Protein AF-A0A923TKJ9-F1 (afdb_monomer)

Solvent-accessible surface area (backbone atoms only — not comparable to full-atom values): 3670 Å² total; per-residue (Å²): 139,52,73,68,59,51,51,53,51,53,52,50,52,50,51,54,50,62,74,44,44,64,63,50,42,56,75,76,36,38,72,57,52,31,50,51,46,53,50,26,63,75,72,73,44,85,58,74,87,48,55,91,50,32,91,70,48,46,87,90,112

Structure (mmCIF, N/CA/C/O backbone):
data_AF-A0A923TKJ9-F1
#
_entry.id   AF-A0A923TKJ9-F1
#
loop_
_atom_site.group_PDB
_atom_site.id
_atom_site.type_symbol
_atom_site.label_atom_id
_atom_site.label_alt_id
_atom_site.label_comp_id
_atom_site.label_asym_id
_atom_site.label_entity_id
_atom_site.label_seq_id
_atom_site.pdbx_PDB_ins_code
_atom_site.Cartn_x
_atom_site.Cartn_y
_atom_site.Cartn_z
_atom_site.occupancy
_atom_site.B_iso_or_equiv
_atom_site.auth_seq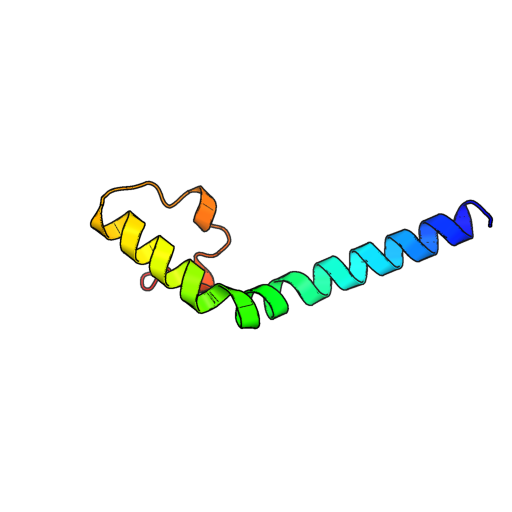_id
_atom_site.auth_comp_id
_atom_site.auth_asym_id
_atom_site.auth_atom_id
_atom_site.pdbx_PDB_model_num
ATOM 1 N N . ILE A 1 1 ? 22.549 -1.974 -23.364 1.00 85.50 1 ILE A N 1
ATOM 2 C CA . ILE A 1 1 ? 21.670 -1.206 -22.463 1.00 85.50 1 ILE A CA 1
ATOM 3 C C . ILE A 1 1 ? 21.269 0.065 -23.192 1.00 85.50 1 ILE A C 1
ATOM 5 O O . ILE A 1 1 ? 22.084 0.978 -23.290 1.00 85.50 1 ILE A O 1
ATOM 9 N N . THR A 1 2 ? 20.073 0.076 -23.776 1.00 97.81 2 THR A N 1
ATOM 10 C CA . THR A 1 2 ? 19.457 1.247 -24.423 1.00 97.81 2 THR A CA 1
ATOM 11 C C . THR A 1 2 ? 18.470 1.940 -23.480 1.00 97.81 2 THR A C 1
ATOM 13 O O . THR A 1 2 ? 18.126 1.403 -22.426 1.00 97.81 2 THR A O 1
ATOM 16 N N . ALA A 1 3 ? 18.009 3.138 -23.848 1.00 97.56 3 ALA A N 1
ATOM 17 C CA . ALA A 1 3 ? 16.988 3.848 -23.081 1.00 97.56 3 ALA A CA 1
ATOM 18 C C . ALA A 1 3 ? 15.661 3.069 -23.050 1.00 97.56 3 ALA A C 1
ATOM 20 O O . ALA A 1 3 ? 15.038 2.970 -21.998 1.00 97.56 3 ALA A O 1
ATOM 21 N N . GLU A 1 4 ? 15.277 2.444 -24.165 1.00 97.81 4 GLU A N 1
ATOM 22 C CA . GLU A 1 4 ? 14.061 1.629 -24.263 1.00 97.81 4 GLU A CA 1
ATOM 23 C C . GLU A 1 4 ? 14.142 0.370 -23.389 1.00 97.81 4 GLU A C 1
ATOM 25 O O . GLU A 1 4 ? 13.155 -0.042 -22.782 1.00 97.81 4 GLU A O 1
ATOM 30 N N . GLU A 1 5 ? 15.323 -0.249 -23.293 1.00 97.25 5 GLU A N 1
ATOM 31 C CA . GLU A 1 5 ? 15.535 -1.395 -22.406 1.00 97.25 5 GLU A CA 1
ATOM 32 C C . GLU A 1 5 ? 15.357 -1.013 -20.932 1.00 97.25 5 GLU A C 1
ATOM 34 O O . GLU A 1 5 ? 14.747 -1.772 -20.177 1.00 97.25 5 GLU A O 1
ATOM 39 N N . VAL A 1 6 ? 15.866 0.155 -20.529 1.00 97.81 6 VAL A N 1
ATOM 40 C CA . VAL A 1 6 ? 15.713 0.674 -19.163 1.00 97.81 6 VAL A CA 1
ATOM 41 C C . VAL A 1 6 ? 14.253 1.015 -18.875 1.00 97.81 6 VAL A C 1
ATOM 43 O O . VAL A 1 6 ? 13.730 0.581 -17.849 1.00 97.81 6 VAL A O 1
ATOM 46 N N . ASP A 1 7 ? 13.584 1.724 -19.785 1.00 98.00 7 ASP A N 1
ATOM 47 C CA . ASP A 1 7 ? 12.174 2.102 -19.648 1.00 98.00 7 ASP A CA 1
ATOM 48 C C . ASP A 1 7 ? 11.273 0.873 -19.481 1.00 98.00 7 ASP A C 1
ATOM 50 O O . ASP A 1 7 ? 10.496 0.784 -18.532 1.00 98.00 7 ASP A O 1
ATOM 54 N N . ARG A 1 8 ? 11.474 -0.158 -20.311 1.00 97.69 8 ARG A N 1
ATOM 55 C CA . ARG A 1 8 ? 10.722 -1.416 -20.214 1.00 97.69 8 ARG A CA 1
ATOM 56 C C . ARG A 1 8 ? 10.909 -2.110 -18.863 1.00 97.69 8 ARG A C 1
ATOM 58 O O . ARG A 1 8 ? 9.948 -2.648 -18.308 1.00 97.69 8 ARG A O 1
ATOM 65 N N . ILE A 1 9 ? 12.138 -2.150 -18.340 1.00 97.81 9 ILE A N 1
ATOM 66 C CA . ILE A 1 9 ? 12.426 -2.783 -17.043 1.00 97.81 9 ILE A CA 1
ATOM 67 C C . ILE A 1 9 ? 11.772 -1.992 -15.911 1.00 97.81 9 ILE A C 1
ATOM 69 O O . ILE A 1 9 ? 11.106 -2.591 -15.070 1.00 97.81 9 ILE A O 1
ATOM 73 N N . LEU A 1 10 ? 11.918 -0.666 -15.898 1.00 97.81 10 LEU A N 1
ATOM 74 C CA . LEU A 1 10 ? 11.309 0.181 -14.872 1.00 97.81 10 LEU A CA 1
ATOM 75 C C . LEU A 1 10 ? 9.778 0.138 -14.932 1.00 97.81 10 LEU A C 1
ATOM 77 O O . LEU A 1 10 ? 9.145 0.041 -13.885 1.00 97.81 10 LEU A O 1
ATOM 81 N N . GLY A 1 11 ? 9.191 0.107 -16.131 1.00 97.75 11 GLY A N 1
ATOM 82 C CA . GLY A 1 11 ? 7.757 -0.106 -16.323 1.00 97.75 11 GLY A CA 1
ATOM 83 C C . GLY A 1 11 ? 7.295 -1.445 -15.752 1.00 97.75 11 GLY A C 1
ATOM 84 O O . GLY A 1 11 ? 6.305 -1.500 -15.032 1.00 97.75 11 GLY A O 1
ATOM 85 N N . SER A 1 12 ? 8.066 -2.513 -15.981 1.00 97.25 12 SER A N 1
ATOM 86 C CA . SER A 1 12 ? 7.767 -3.835 -15.413 1.00 97.25 12 SER A CA 1
ATOM 87 C C . SER A 1 12 ? 7.819 -3.809 -13.882 1.00 97.25 12 SER A C 1
ATOM 89 O O . SER A 1 12 ? 6.921 -4.325 -13.227 1.00 97.25 12 SER A O 1
ATOM 91 N N . VAL A 1 13 ? 8.846 -3.181 -13.299 1.00 96.44 13 VAL A N 1
ATOM 92 C CA . VAL A 1 13 ? 8.974 -3.031 -11.840 1.00 96.44 13 VAL A CA 1
ATOM 93 C C . VAL A 1 13 ? 7.802 -2.244 -11.262 1.00 96.44 13 VAL A C 1
ATOM 95 O O . VAL A 1 13 ? 7.254 -2.664 -10.248 1.00 96.44 13 VAL A O 1
ATOM 98 N N . LEU A 1 14 ? 7.403 -1.142 -11.905 1.00 96.12 14 LEU A N 1
ATOM 99 C CA . LEU A 1 14 ? 6.258 -0.344 -11.476 1.00 96.12 14 LEU A CA 1
ATOM 100 C C . LEU A 1 14 ? 4.970 -1.173 -11.483 1.00 96.12 14 LEU A C 1
ATOM 102 O O . LEU A 1 14 ? 4.283 -1.196 -10.469 1.00 96.12 14 LEU A O 1
ATOM 106 N N . 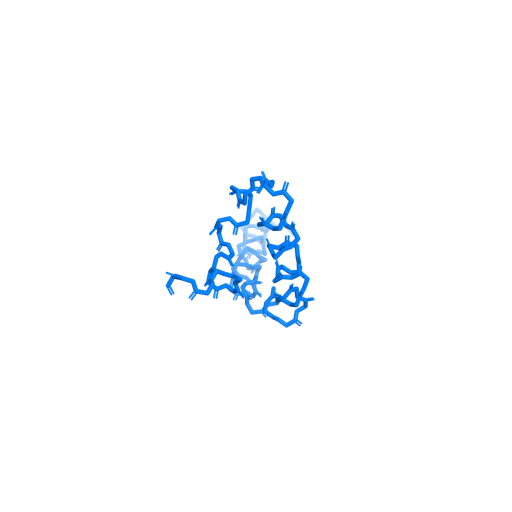SER A 1 15 ? 4.679 -1.888 -12.574 1.00 96.25 15 SER A N 1
ATOM 107 C CA . SER A 1 15 ? 3.486 -2.738 -12.669 1.00 96.25 15 SER A CA 1
ATOM 108 C C . SER A 1 15 ? 3.463 -3.813 -11.587 1.00 96.25 15 SER A C 1
ATOM 110 O O . SER A 1 15 ? 2.479 -3.931 -10.866 1.00 96.25 15 SER A O 1
ATOM 112 N N . TYR A 1 16 ? 4.562 -4.551 -11.401 1.00 94.12 16 TYR A N 1
ATOM 113 C CA . TYR A 1 16 ? 4.607 -5.590 -10.370 1.00 94.12 16 TYR A CA 1
ATOM 114 C C . TYR A 1 16 ? 4.508 -5.020 -8.956 1.00 94.12 16 TYR A C 1
ATOM 116 O O . TYR A 1 16 ? 3.883 -5.645 -8.098 1.00 94.12 16 TYR A O 1
ATOM 124 N N . ALA A 1 17 ? 5.126 -3.864 -8.701 1.00 93.19 17 ALA A N 1
ATOM 125 C CA . ALA A 1 17 ? 5.022 -3.193 -7.415 1.00 93.19 17 ALA A CA 1
ATOM 126 C C . ALA A 1 17 ? 3.577 -2.769 -7.137 1.00 93.19 17 ALA A C 1
ATOM 128 O O . ALA A 1 17 ? 3.082 -3.068 -6.058 1.00 93.19 17 ALA A O 1
ATOM 129 N N . ASP A 1 18 ? 2.907 -2.138 -8.104 1.00 92.75 18 ASP A N 1
ATOM 130 C CA . ASP A 1 18 ? 1.530 -1.653 -7.969 1.00 92.75 18 ASP A CA 1
ATOM 131 C C . ASP A 1 18 ? 0.536 -2.810 -7.776 1.00 92.75 18 ASP A C 1
ATOM 133 O O . ASP A 1 18 ? -0.197 -2.850 -6.789 1.00 92.75 18 ASP A O 1
ATOM 137 N N . GLU A 1 19 ? 0.594 -3.825 -8.643 1.00 92.94 19 GLU A N 1
ATOM 138 C CA . GLU A 1 19 ? -0.309 -4.984 -8.599 1.00 92.94 19 GLU A CA 1
ATOM 139 C C . GLU A 1 19 ? -0.137 -5.825 -7.324 1.00 92.94 19 GLU A C 1
ATOM 141 O O . GLU A 1 19 ? -1.102 -6.387 -6.803 1.00 92.94 19 GLU A O 1
ATOM 146 N N . SER A 1 20 ? 1.091 -5.923 -6.805 1.00 90.31 20 SER A N 1
ATOM 147 C CA . SER A 1 20 ? 1.394 -6.774 -5.646 1.00 90.31 20 SER A CA 1
ATOM 148 C C . SER A 1 20 ? 1.275 -6.049 -4.305 1.00 90.31 20 SER A C 1
ATOM 150 O O . SER A 1 20 ? 1.288 -6.710 -3.265 1.00 90.31 20 SER A O 1
ATOM 152 N N . PHE A 1 21 ? 1.186 -4.717 -4.288 1.00 86.94 21 PHE A N 1
ATOM 153 C CA . PHE A 1 21 ? 1.286 -3.929 -3.057 1.00 86.94 21 PHE A CA 1
ATOM 154 C C . PHE A 1 21 ? 0.179 -4.257 -2.050 1.00 86.94 21 PHE A C 1
ATOM 156 O O . PHE A 1 21 ? 0.462 -4.624 -0.906 1.00 86.94 21 PHE A O 1
ATOM 163 N N . ASP A 1 22 ? -1.079 -4.168 -2.482 1.00 84.38 22 ASP A N 1
ATOM 164 C CA . ASP A 1 22 ? -2.241 -4.394 -1.623 1.00 84.38 22 ASP A CA 1
ATOM 165 C C . ASP A 1 22 ? -2.305 -5.837 -1.074 1.00 84.38 22 ASP A C 1
ATOM 167 O O . ASP A 1 22 ? -2.422 -5.996 0.145 1.00 84.38 22 ASP A O 1
ATOM 171 N N . PRO A 1 23 ? -2.126 -6.896 -1.891 1.00 88.06 23 PRO A N 1
ATOM 172 C CA . PRO A 1 23 ? -2.042 -8.269 -1.388 1.00 88.06 23 PRO A CA 1
ATOM 173 C C . PRO A 1 23 ? -0.909 -8.495 -0.376 1.00 88.06 23 PRO A C 1
ATOM 175 O O . PRO A 1 23 ? -1.079 -9.2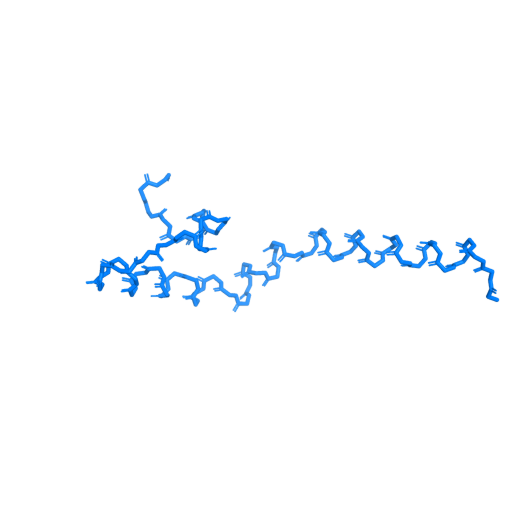09 0.615 1.00 88.06 23 PRO A O 1
ATOM 178 N N . LEU A 1 24 ? 0.263 -7.887 -0.589 1.00 88.19 24 LEU A N 1
ATOM 179 C CA . LEU A 1 24 ? 1.394 -8.023 0.335 1.00 88.19 24 LEU A CA 1
ATOM 180 C C . LEU A 1 24 ? 1.137 -7.312 1.668 1.00 88.19 24 LEU A C 1
ATOM 182 O O . LEU A 1 24 ? 1.499 -7.839 2.726 1.00 88.19 24 LEU A O 1
ATOM 186 N N . LEU A 1 25 ? 0.475 -6.152 1.643 1.00 85.75 25 LEU A N 1
ATOM 187 C CA . LEU A 1 25 ? -0.002 -5.491 2.857 1.00 85.75 25 LEU A CA 1
ATOM 188 C C . LEU A 1 25 ? -1.011 -6.360 3.613 1.00 85.75 25 LEU A C 1
ATOM 190 O O . LEU A 1 25 ? -0.961 -6.429 4.844 1.00 85.75 25 LEU A O 1
ATOM 194 N N . GLU A 1 26 ? -1.887 -7.060 2.894 1.00 84.88 26 GLU A N 1
ATOM 195 C CA . GLU A 1 26 ? -2.863 -7.962 3.500 1.00 84.88 26 GLU A CA 1
ATOM 196 C C . GLU A 1 26 ? -2.213 -9.120 4.252 1.00 84.88 26 GLU A C 1
ATOM 198 O O . GLU A 1 26 ? -2.567 -9.402 5.399 1.00 84.88 26 GLU A O 1
ATOM 203 N N . ILE A 1 27 ? -1.210 -9.743 3.640 1.00 87.06 27 ILE A N 1
ATOM 204 C CA . ILE A 1 27 ? -0.504 -10.887 4.220 1.00 87.06 27 ILE A CA 1
ATOM 205 C C . ILE A 1 27 ? 0.384 -10.452 5.393 1.00 87.06 27 ILE A C 1
ATOM 207 O O . ILE A 1 27 ? 0.385 -11.088 6.448 1.00 87.06 27 ILE A O 1
ATOM 211 N N . GLY A 1 28 ? 1.162 -9.382 5.213 1.00 88.19 28 GLY A N 1
ATOM 212 C CA . GLY A 1 28 ? 2.221 -9.010 6.153 1.00 88.19 28 GLY A CA 1
ATOM 213 C C . GLY A 1 28 ? 1.802 -8.027 7.245 1.00 88.19 28 GLY A C 1
ATOM 214 O O . GLY A 1 28 ? 2.389 -8.030 8.328 1.00 88.19 28 GLY A O 1
ATOM 215 N N . PHE A 1 29 ? 0.806 -7.176 6.984 1.00 89.88 29 PHE A N 1
ATOM 216 C CA . PHE A 1 29 ? 0.599 -5.958 7.773 1.00 89.88 29 PHE A CA 1
ATOM 217 C C . PHE A 1 29 ? -0.815 -5.770 8.320 1.00 89.88 29 PHE A C 1
ATOM 219 O O . PHE A 1 29 ? -0.965 -5.000 9.269 1.00 89.88 29 PHE A O 1
ATOM 226 N N . VAL A 1 30 ? -1.833 -6.497 7.840 1.00 90.62 30 VAL A N 1
ATOM 227 C CA . VAL A 1 30 ? -3.232 -6.327 8.301 1.00 90.62 30 VAL A CA 1
ATOM 228 C C . VAL A 1 30 ? -3.369 -6.361 9.819 1.00 90.62 30 VAL A C 1
ATOM 230 O O . VAL A 1 30 ? -4.037 -5.507 10.403 1.00 90.62 30 VAL A O 1
ATOM 233 N N . THR A 1 31 ? -2.706 -7.305 10.488 1.00 91.00 31 THR A N 1
ATOM 234 C CA . THR A 1 31 ? -2.798 -7.411 11.951 1.00 91.00 31 THR A CA 1
ATOM 235 C C . THR A 1 31 ? -2.188 -6.192 12.650 1.00 91.00 31 THR A C 1
ATOM 237 O O . THR A 1 31 ? -2.741 -5.711 13.638 1.00 91.00 31 THR A O 1
ATOM 240 N N . 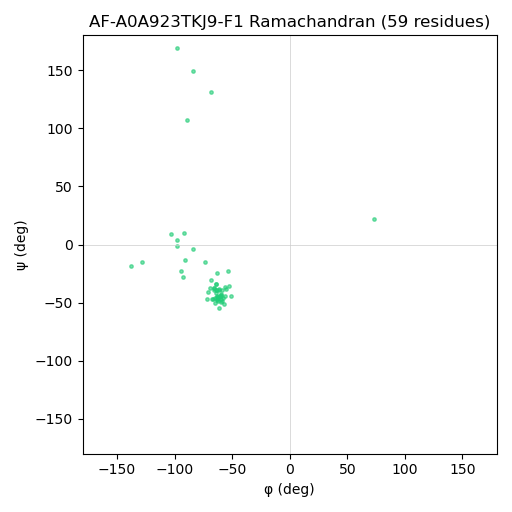SER A 1 32 ? -1.070 -5.672 12.145 1.00 93.19 32 SER A N 1
ATOM 241 C CA . SER A 1 32 ? -0.404 -4.492 12.706 1.00 93.19 32 SER A CA 1
ATOM 242 C C . SER A 1 32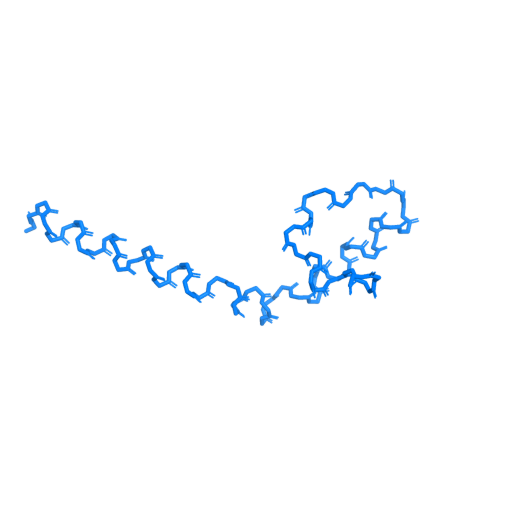 ? -1.203 -3.215 12.444 1.00 93.19 32 SER A C 1
ATOM 244 O O . SER A 1 32 ? -1.375 -2.421 13.364 1.00 93.19 32 SER A O 1
ATOM 246 N N . ILE A 1 33 ? -1.773 -3.061 11.243 1.00 92.94 33 ILE A N 1
ATOM 247 C CA . ILE A 1 33 ? -2.644 -1.932 10.878 1.00 92.94 33 ILE A CA 1
ATOM 248 C C . ILE A 1 33 ? -3.866 -1.884 11.805 1.00 92.94 33 ILE A C 1
ATOM 250 O O . ILE A 1 33 ? -4.173 -0.834 12.364 1.00 92.94 33 ILE A O 1
ATOM 254 N N . ARG A 1 34 ? -4.525 -3.027 12.041 1.00 92.31 34 ARG A N 1
ATOM 255 C CA . ARG A 1 34 ? -5.663 -3.131 12.974 1.00 92.31 34 ARG A CA 1
ATOM 256 C C . ARG A 1 34 ? -5.291 -2.744 14.403 1.00 92.31 34 ARG A C 1
ATOM 258 O O . ARG A 1 34 ? -6.039 -2.026 15.063 1.00 92.31 34 ARG A O 1
ATOM 265 N N . LYS A 1 35 ? -4.143 -3.222 14.892 1.00 94.44 35 LYS A N 1
ATOM 266 C CA . LYS A 1 35 ? -3.664 -2.921 16.250 1.00 94.44 35 LYS A CA 1
ATOM 267 C C . LYS A 1 35 ? -3.351 -1.439 16.426 1.00 94.44 35 LYS A C 1
ATOM 269 O O . LYS A 1 35 ? -3.775 -0.862 17.422 1.00 94.44 35 LYS A O 1
ATOM 274 N N . GLU A 1 36 ? -2.652 -0.838 15.468 1.00 95.38 36 GLU A N 1
ATOM 275 C CA . GLU A 1 36 ? -2.345 0.594 15.486 1.00 95.38 36 GLU A CA 1
ATOM 276 C C . GLU A 1 36 ? -3.631 1.427 15.422 1.00 95.38 36 GLU A C 1
ATOM 278 O O . GLU A 1 36 ? -3.802 2.345 16.216 1.00 95.38 36 GLU A O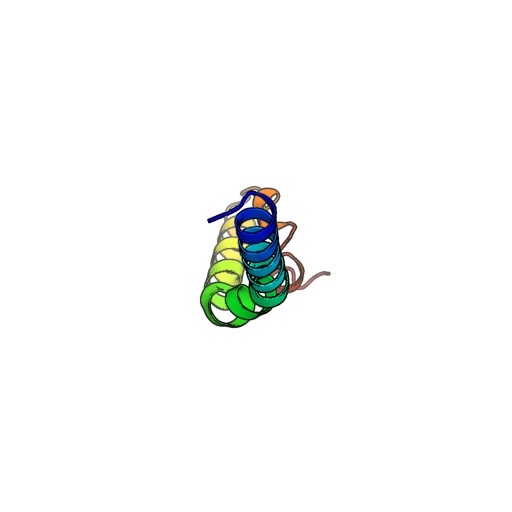 1
ATOM 283 N N . TRP A 1 37 ? -4.579 1.073 14.548 1.00 95.00 37 TRP A N 1
ATOM 284 C CA . TRP A 1 37 ? -5.871 1.759 14.468 1.00 95.00 37 TRP A CA 1
ATOM 285 C C . TRP A 1 37 ? -6.618 1.735 15.804 1.00 95.00 37 TRP A C 1
ATOM 287 O O . TRP A 1 37 ? -7.025 2.778 16.316 1.00 95.00 37 TRP A O 1
ATOM 297 N N . ALA A 1 38 ? -6.760 0.549 16.405 1.00 94.25 38 ALA A N 1
ATOM 298 C CA . ALA A 1 38 ? -7.416 0.388 17.699 1.00 94.25 38 ALA A CA 1
ATOM 299 C C . ALA A 1 38 ? -6.685 1.155 18.812 1.00 94.25 38 ALA A C 1
ATOM 301 O O . ALA A 1 38 ? -7.326 1.761 19.673 1.00 94.25 38 ALA A O 1
ATOM 302 N N . TRP A 1 39 ? -5.349 1.157 18.787 1.00 96.19 39 TRP A N 1
ATOM 303 C CA . TRP A 1 39 ? -4.545 1.945 19.714 1.00 96.19 39 TRP A CA 1
ATOM 304 C C . TRP A 1 39 ? -4.827 3.440 19.546 1.00 96.19 39 TRP A C 1
ATOM 306 O O . TRP A 1 39 ? -5.091 4.112 20.541 1.00 96.19 39 TRP A O 1
ATOM 316 N N . ARG A 1 40 ? -4.866 3.957 18.315 1.00 96.69 40 ARG A N 1
ATOM 317 C CA . ARG A 1 40 ? -5.148 5.374 18.072 1.00 96.69 40 ARG A CA 1
ATOM 318 C C . ARG A 1 40 ? -6.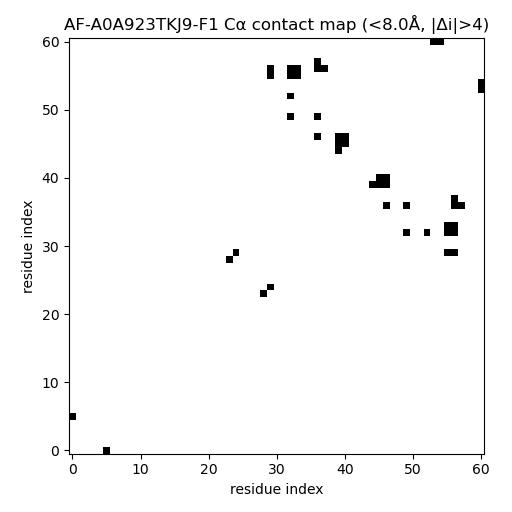537 5.783 18.547 1.00 96.69 40 ARG A C 1
ATOM 320 O O . ARG A 1 40 ? -6.643 6.724 19.327 1.00 96.69 40 ARG A O 1
ATOM 327 N N . GLN A 1 41 ? -7.570 5.016 18.191 1.00 93.81 41 GLN A N 1
ATOM 328 C CA . GLN A 1 41 ? -8.948 5.255 18.642 1.00 93.81 41 GLN A CA 1
ATOM 329 C C . GLN A 1 41 ? -9.050 5.286 20.173 1.00 93.81 41 GLN A C 1
ATOM 331 O O . GLN A 1 41 ? -9.672 6.179 20.741 1.00 93.81 41 GLN A O 1
ATOM 336 N N . LYS A 1 42 ? -8.396 4.339 20.858 1.00 96.38 42 LYS A N 1
ATOM 337 C CA . LYS A 1 42 ? -8.408 4.263 22.325 1.00 96.38 42 LYS A CA 1
ATOM 338 C C . LYS A 1 42 ? -7.745 5.473 22.991 1.00 96.38 42 LYS A C 1
ATOM 340 O O . LYS A 1 42 ? -8.159 5.857 24.081 1.00 96.38 42 LYS A O 1
ATOM 345 N N . ASN A 1 43 ? -6.709 6.031 22.373 1.00 97.50 43 ASN A N 1
ATOM 346 C CA . ASN A 1 43 ? -5.933 7.137 22.937 1.00 97.50 43 ASN A CA 1
ATOM 347 C C . ASN A 1 43 ? -6.359 8.516 22.400 1.00 97.50 43 ASN A C 1
ATOM 349 O O . ASN A 1 43 ? -5.814 9.522 22.838 1.00 97.50 43 ASN A O 1
ATOM 353 N N . GLY A 1 44 ? -7.337 8.579 21.488 1.00 96.19 44 GLY A N 1
ATOM 354 C CA . GLY A 1 44 ? -7.765 9.830 20.854 1.00 96.19 44 GLY A CA 1
ATOM 355 C C . GLY A 1 44 ? -6.772 10.376 19.821 1.00 96.19 44 GLY A C 1
ATOM 356 O O . GLY A 1 44 ? -6.782 11.569 19.530 1.00 96.19 44 GLY A O 1
ATOM 357 N N . GLU A 1 45 ? -5.911 9.519 19.272 1.00 97.69 45 GLU A N 1
ATOM 358 C CA . GLU A 1 45 ? -4.922 9.881 18.256 1.00 97.69 45 GLU A CA 1
ATOM 359 C C . GLU A 1 45 ? -5.534 9.866 16.847 1.00 97.69 45 GLU A C 1
ATOM 361 O O . GLU A 1 45 ? -6.415 9.068 16.528 1.00 97.69 45 GLU A O 1
ATOM 366 N N . SER A 1 46 ? -5.022 10.716 15.957 1.00 95.56 46 SER A N 1
ATOM 367 C CA . SER A 1 46 ? -5.540 10.843 14.586 1.00 95.56 46 SER A CA 1
ATOM 368 C C . SER A 1 46 ? -5.273 9.603 13.727 1.00 95.56 46 SER A C 1
ATOM 370 O O . SER A 1 46 ? -4.128 9.180 13.595 1.00 95.56 46 SER A O 1
ATOM 372 N N . THR A 1 47 ? -6.282 9.076 13.030 1.00 95.00 47 THR A N 1
ATOM 373 C CA . THR A 1 47 ? -6.137 7.976 12.053 1.00 95.00 47 THR A CA 1
ATOM 374 C C . THR A 1 47 ? -5.897 8.453 10.617 1.00 95.00 47 THR A C 1
ATOM 376 O O . THR A 1 47 ? -5.887 7.637 9.700 1.00 95.00 47 THR A O 1
ATOM 379 N N . ALA A 1 48 ? -5.636 9.748 10.389 1.00 94.44 48 ALA A N 1
ATOM 380 C CA . ALA A 1 48 ? -5.529 10.321 9.041 1.00 94.44 48 ALA A CA 1
ATOM 381 C C . ALA A 1 48 ? -4.500 9.612 8.135 1.00 94.44 48 AL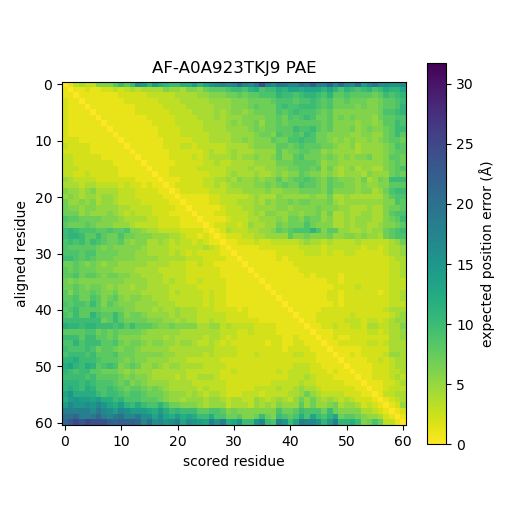A A C 1
ATOM 383 O O . ALA A 1 48 ? -4.765 9.393 6.957 1.00 94.44 48 ALA A O 1
ATOM 384 N N . ASN A 1 49 ? -3.354 9.191 8.682 1.00 90.50 49 ASN A N 1
ATOM 385 C CA . ASN A 1 49 ? -2.339 8.434 7.932 1.00 90.50 49 ASN A CA 1
ATOM 386 C C . ASN A 1 49 ? -2.826 7.016 7.565 1.00 90.50 49 ASN A C 1
ATOM 388 O O . ASN A 1 49 ? -2.502 6.487 6.508 1.00 90.50 49 ASN A O 1
ATOM 392 N N . LEU A 1 50 ? -3.680 6.426 8.402 1.00 91.19 50 LEU A N 1
ATOM 393 C CA . LEU A 1 50 ? -4.241 5.098 8.174 1.00 91.19 50 LEU A CA 1
ATOM 394 C C . LEU A 1 50 ? -5.476 5.113 7.268 1.00 91.19 50 LEU A C 1
ATOM 396 O O . LEU A 1 50 ? -5.977 4.044 6.936 1.00 91.19 50 LEU A O 1
ATOM 400 N N . ALA A 1 51 ? -5.971 6.282 6.849 1.00 91.12 51 ALA A N 1
ATOM 401 C CA . ALA A 1 51 ? -7.230 6.405 6.113 1.00 91.12 51 ALA A CA 1
ATOM 402 C C . ALA A 1 51 ? -7.272 5.554 4.827 1.00 91.12 51 ALA A C 1
ATOM 404 O O . ALA A 1 51 ? -8.302 4.954 4.517 1.00 91.12 51 ALA A O 1
ATOM 405 N N . ALA A 1 52 ? -6.145 5.428 4.117 1.00 88.12 52 ALA A N 1
ATOM 406 C CA . ALA A 1 52 ? -6.022 4.564 2.936 1.00 88.12 52 ALA A CA 1
ATOM 407 C C . ALA A 1 52 ? -6.232 3.068 3.256 1.00 88.12 52 ALA A C 1
ATOM 409 O O . ALA A 1 52 ? -6.658 2.288 2.403 1.00 88.12 52 ALA A O 1
ATOM 410 N N . PHE A 1 53 ? -5.990 2.678 4.507 1.00 87.56 53 PHE A N 1
ATOM 411 C CA . PHE A 1 53 ? -6.087 1.316 5.023 1.00 87.56 53 PHE A CA 1
ATOM 412 C C . PHE A 1 53 ? -7.356 1.073 5.848 1.00 87.56 53 PHE A C 1
ATOM 414 O O . PHE A 1 53 ? -7.486 0.008 6.450 1.00 87.56 53 PHE A O 1
ATOM 421 N N . ALA A 1 54 ? -8.311 2.013 5.860 1.00 89.38 54 ALA A N 1
ATOM 422 C CA . ALA A 1 54 ? -9.558 1.893 6.620 1.00 89.38 54 ALA A CA 1
ATOM 423 C C . ALA A 1 54 ? -10.303 0.580 6.322 1.00 89.38 54 ALA A C 1
ATOM 425 O O . ALA A 1 54 ? -10.796 -0.064 7.236 1.00 89.38 54 ALA A O 1
ATOM 426 N N . ARG A 1 55 ? -10.268 0.099 5.072 1.00 88.06 55 ARG A N 1
ATOM 427 C CA . ARG A 1 55 ? -10.836 -1.204 4.669 1.00 88.06 55 ARG A CA 1
ATOM 428 C C . ARG A 1 55 ? -10.333 -2.405 5.486 1.00 88.06 55 ARG A C 1
ATOM 430 O O . ARG A 1 55 ? -10.989 -3.437 5.535 1.00 88.06 55 ARG A O 1
ATOM 437 N N . PHE A 1 56 ? -9.160 -2.290 6.107 1.00 85.25 56 PHE A N 1
ATOM 438 C CA . PHE A 1 56 ? -8.577 -3.345 6.928 1.00 85.25 56 PHE A CA 1
ATOM 439 C C . PHE A 1 56 ? -8.900 -3.208 8.410 1.00 85.25 56 PHE A C 1
ATOM 441 O O . PHE A 1 56 ? -8.787 -4.205 9.122 1.00 85.25 56 PHE A O 1
ATOM 448 N N . ALA A 1 57 ? -9.239 -2.013 8.890 1.00 86.44 57 ALA A N 1
ATOM 449 C CA . ALA A 1 57 ? -9.164 -1.686 10.312 1.00 86.44 57 ALA A CA 1
ATOM 450 C C . ALA A 1 57 ? -10.340 -0.881 10.869 1.00 86.44 57 ALA A C 1
ATOM 452 O O . ALA A 1 57 ? -10.517 -0.890 12.084 1.00 86.44 57 ALA A O 1
ATOM 453 N N . ASP A 1 58 ? -11.122 -0.225 10.017 1.00 85.12 58 ASP A N 1
ATOM 454 C CA . ASP A 1 58 ? -12.312 0.523 10.397 1.00 85.12 58 ASP A CA 1
ATOM 455 C C . ASP A 1 58 ? -13.538 -0.406 10.363 1.00 85.12 58 ASP A C 1
ATOM 457 O O . ASP A 1 58 ? -13.951 -0.816 9.277 1.00 85.12 58 ASP A O 1
ATOM 461 N N . PRO A 1 59 ? -14.091 -0.807 11.522 1.00 70.25 59 PRO A N 1
ATOM 462 C CA . PRO A 1 59 ? -15.259 -1.680 11.573 1.00 70.25 59 PRO A CA 1
ATOM 463 C C . PRO A 1 59 ? -16.564 -0.968 11.187 1.00 70.25 59 PRO A C 1
ATOM 465 O O . PRO A 1 59 ? -17.551 -1.655 10.940 1.00 70.25 59 PRO A O 1
ATOM 468 N N . ASP A 1 60 ? -16.574 0.370 11.149 1.00 73.50 60 ASP A N 1
ATOM 469 C CA . ASP A 1 60 ? -17.772 1.184 10.915 1.00 73.50 60 ASP A CA 1
ATOM 470 C C . ASP A 1 60 ? -17.914 1.634 9.445 1.00 73.50 60 ASP A C 1
ATOM 472 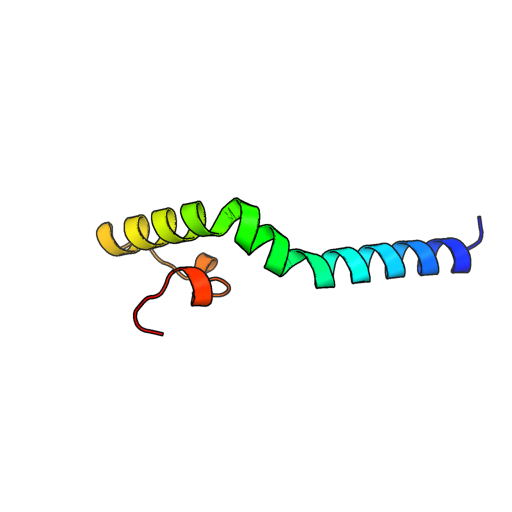O O . ASP A 1 60 ? -18.828 2.393 9.108 1.00 73.50 60 ASP A O 1
ATOM 476 N N . ARG A 1 61 ? -17.008 1.178 8.570 1.00 65.50 61 ARG A N 1
ATOM 477 C CA . ARG A 1 61 ? -17.003 1.462 7.130 1.00 65.50 61 ARG A CA 1
ATOM 478 C C . ARG A 1 61 ? -17.749 0.417 6.302 1.00 65.50 61 ARG A C 1
ATOM 480 O O . ARG A 1 61 ? -17.655 -0.786 6.622 1.00 65.50 61 ARG A O 1
#

Foldseek 3Di:
DDPVVVVVVVVVVVVCCVVCVVVVCVVPPLVVLQVVLVVCVVVVHDCVVCPVVCVSHPPPD

Mean predicted aligned error: 4.82 Å

pLDDT: mean 91.57, std 6.54, range [65.5, 98.0]

Radius of gyration: 17.11 Å; Cα contacts (8 Å, |Δi|>4): 23; chains: 1; bounding box: 39×22×47 Å

Secondary structure (DSSP, 8-state):
--HHHHHHHHHHHHHHHHHHHHHHHHHHTHHHHHHHHHHHHHHT---GGGGGGHHHH-TT-

Sequence (61 aa):
ITAEEVDRILGSVLSYADESFDPLLEIGFVTSIRKEWAWRQKNGESTANLAAFARFADPDR